Protein AF-A0A7C0VJ65-F1 (afdb_monomer)

Radius of gyration: 31.35 Å; Cα contacts (8 Å, |Δi|>4): 115; chains: 1; bounding box: 65×23×88 Å

Mean predicted aligned error: 8.83 Å

Structure (mmCIF, N/CA/C/O backbone):
data_AF-A0A7C0VJ65-F1
#
_entry.id   AF-A0A7C0VJ65-F1
#
loop_
_atom_site.group_PDB
_atom_site.id
_atom_site.type_symbol
_atom_site.label_atom_id
_atom_site.label_alt_id
_atom_site.label_comp_id
_atom_site.label_asym_id
_atom_site.label_entity_id
_atom_site.label_seq_id
_atom_site.pdbx_PDB_ins_code
_atom_site.Cartn_x
_atom_site.Cartn_y
_atom_site.Cartn_z
_atom_site.occupancy
_atom_site.B_iso_or_equiv
_atom_site.auth_seq_id
_atom_site.auth_comp_id
_atom_site.auth_asym_id
_atom_site.auth_atom_id
_atom_site.pdbx_PDB_model_num
ATOM 1 N N . MET A 1 1 ? 4.789 11.488 11.632 1.00 86.50 1 MET A N 1
ATOM 2 C CA . MET A 1 1 ? 3.819 10.713 10.817 1.00 86.50 1 MET A CA 1
ATOM 3 C C . MET A 1 1 ? 2.994 9.735 11.648 1.00 86.50 1 MET A C 1
ATOM 5 O O . MET A 1 1 ? 1.776 9.792 11.560 1.00 86.50 1 MET A O 1
ATOM 9 N N . LEU A 1 2 ? 3.613 8.910 12.505 1.00 91.69 2 LEU A N 1
ATOM 10 C CA . LEU A 1 2 ? 2.874 8.015 13.413 1.00 91.69 2 LEU A CA 1
ATOM 11 C C . LEU A 1 2 ? 1.850 8.749 14.291 1.00 91.69 2 LEU A C 1
ATOM 13 O O . LEU A 1 2 ? 0.732 8.279 14.434 1.00 91.69 2 LEU A O 1
ATOM 17 N N . ASP A 1 3 ? 2.179 9.922 14.831 1.00 93.00 3 ASP A N 1
ATOM 18 C CA . ASP A 1 3 ? 1.215 10.679 15.644 1.00 93.00 3 ASP A CA 1
ATOM 19 C C . ASP A 1 3 ? 0.005 11.168 14.844 1.00 93.00 3 ASP A C 1
ATOM 21 O O . ASP A 1 3 ? -1.094 11.253 15.383 1.00 93.00 3 ASP A O 1
ATOM 25 N N . THR A 1 4 ? 0.188 11.470 13.557 1.00 93.06 4 THR A N 1
ATOM 26 C CA . THR A 1 4 ? -0.917 11.830 12.661 1.00 93.06 4 THR A CA 1
ATOM 27 C C . THR A 1 4 ? -1.828 10.630 12.442 1.00 93.06 4 THR A C 1
ATOM 29 O O . THR A 1 4 ? -3.031 10.758 12.629 1.00 93.06 4 THR A O 1
ATOM 32 N N . MET A 1 5 ? -1.249 9.458 12.153 1.00 96.12 5 MET A N 1
ATOM 33 C CA . MET A 1 5 ? -1.980 8.193 12.026 1.00 96.12 5 MET A CA 1
ATOM 34 C C . MET A 1 5 ? -2.829 7.908 13.266 1.00 96.12 5 MET A C 1
ATOM 36 O O . MET A 1 5 ? -4.021 7.643 13.161 1.00 96.12 5 MET A O 1
ATOM 40 N N . LYS A 1 6 ? -2.218 8.003 14.456 1.00 97.81 6 LYS A N 1
ATOM 41 C CA . LYS A 1 6 ? -2.910 7.760 15.726 1.00 97.81 6 LYS A CA 1
ATOM 42 C C . LYS A 1 6 ? -4.063 8.741 15.920 1.00 97.81 6 LYS A C 1
ATOM 44 O O . LYS A 1 6 ? -5.156 8.329 16.281 1.00 97.81 6 LYS A O 1
ATOM 49 N N . LYS A 1 7 ? -3.841 10.031 15.644 1.00 97.50 7 LYS A N 1
ATOM 50 C CA . LYS A 1 7 ? -4.889 11.057 15.745 1.00 97.50 7 LYS A CA 1
ATOM 51 C C . LYS A 1 7 ? -6.051 10.800 14.789 1.00 97.50 7 LYS A C 1
ATOM 53 O O . LYS A 1 7 ? -7.186 10.981 15.211 1.00 97.50 7 LYS A O 1
ATOM 58 N N . GLU A 1 8 ? -5.780 10.394 13.549 1.00 96.81 8 GLU A N 1
ATOM 59 C CA . GLU A 1 8 ? -6.821 10.047 12.569 1.00 96.81 8 GLU A CA 1
ATOM 60 C C . GLU A 1 8 ? -7.637 8.841 13.044 1.00 96.81 8 GLU A C 1
ATOM 62 O O . GLU A 1 8 ? -8.847 8.962 13.198 1.00 96.81 8 GLU A O 1
ATOM 67 N N . ILE A 1 9 ? -6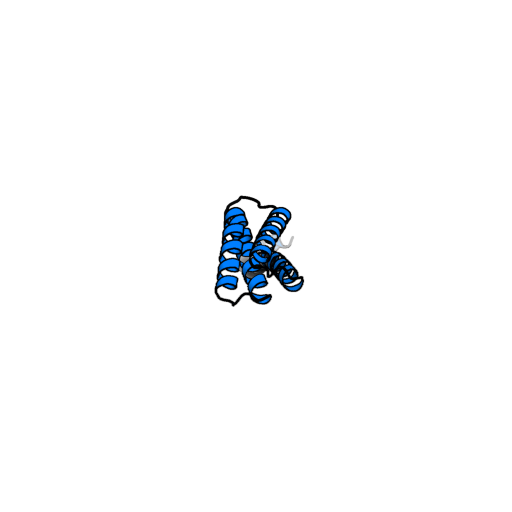.978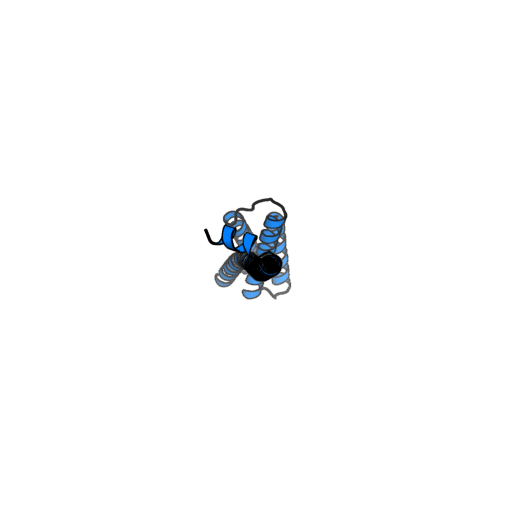 7.736 13.416 1.00 98.00 9 ILE A N 1
ATOM 68 C CA . ILE A 1 9 ? -7.655 6.545 13.960 1.00 98.00 9 ILE A CA 1
ATOM 69 C C . ILE A 1 9 ? -8.517 6.912 15.176 1.00 98.00 9 ILE A C 1
ATOM 71 O O . ILE A 1 9 ? -9.688 6.543 15.241 1.00 98.00 9 ILE A O 1
ATOM 75 N N . SER A 1 10 ? -7.954 7.654 16.134 1.00 97.75 10 SER A N 1
ATOM 76 C CA . SER A 1 10 ? -8.666 8.072 17.343 1.00 97.75 10 SER A CA 1
ATOM 77 C C . SER A 1 10 ? -9.879 8.936 17.054 1.00 97.75 10 SER A C 1
ATOM 79 O O . SER A 1 10 ? -10.930 8.744 17.662 1.00 97.75 10 SER A O 1
ATOM 81 N N . LYS A 1 11 ? -9.729 9.914 16.163 1.00 97.56 11 LYS A N 1
ATOM 82 C CA . LYS A 1 11 ? -10.805 10.829 15.808 1.00 97.56 11 LYS A CA 1
ATOM 83 C C . LYS A 1 11 ? -11.934 10.075 15.108 1.00 97.56 11 LYS A C 1
ATOM 85 O O . LYS A 1 11 ? -13.075 10.161 15.547 1.00 97.56 11 LYS A O 1
ATOM 90 N N . ASP A 1 12 ? -11.606 9.302 14.083 1.00 97.25 12 ASP A N 1
ATOM 91 C CA . ASP A 1 12 ? -12.606 8.698 13.209 1.00 97.25 12 ASP A CA 1
ATOM 92 C C . ASP A 1 12 ? -13.367 7.566 13.923 1.00 97.25 12 ASP A C 1
ATOM 94 O O . ASP A 1 12 ? -14.581 7.441 13.760 1.00 97.25 12 ASP A O 1
ATOM 98 N N . ILE A 1 13 ? -12.706 6.790 14.799 1.00 96.44 13 ILE A N 1
ATOM 99 C CA . ILE A 1 13 ? -13.396 5.800 15.649 1.00 96.44 13 ILE A CA 1
ATOM 100 C C . ILE A 1 13 ? -14.356 6.490 16.626 1.00 96.44 13 ILE A C 1
ATOM 102 O O . ILE A 1 13 ? -15.479 6.013 16.806 1.00 96.44 13 ILE A O 1
ATOM 106 N N . LYS A 1 14 ? -13.954 7.611 17.245 1.00 95.44 14 LYS A N 1
ATOM 107 C CA . LYS A 1 14 ? -14.843 8.375 18.138 1.00 95.44 14 LYS A CA 1
ATOM 108 C C . LYS A 1 14 ? -16.048 8.917 17.392 1.00 95.44 14 LYS A C 1
ATOM 110 O O . LYS A 1 14 ? -17.167 8.703 17.842 1.00 95.44 14 LYS A O 1
ATOM 115 N N . GLU A 1 15 ? -15.838 9.539 16.237 1.00 95.31 15 GLU A N 1
ATOM 116 C CA . GLU A 1 15 ? -16.922 10.080 15.412 1.00 95.31 15 GLU A CA 1
ATOM 117 C C . GLU A 1 15 ? -17.885 8.975 14.940 1.00 95.31 15 GLU A C 1
ATOM 119 O O . GLU A 1 15 ? -19.111 9.138 14.989 1.00 95.31 15 GLU A O 1
ATOM 124 N N . ALA A 1 16 ? -17.364 7.810 14.542 1.00 94.19 16 ALA A N 1
ATOM 125 C CA . ALA A 1 16 ? -18.184 6.654 14.181 1.00 94.19 16 ALA A CA 1
ATOM 126 C C . ALA A 1 16 ? -19.003 6.135 15.375 1.00 94.19 16 ALA A C 1
ATOM 128 O O . ALA A 1 16 ? -20.179 5.796 15.222 1.00 94.19 16 ALA A O 1
ATOM 129 N N . ASN A 1 17 ? -18.410 6.105 16.570 1.00 92.75 17 ASN A N 1
ATOM 130 C CA . ASN A 1 17 ? -19.095 5.687 17.789 1.00 92.75 17 ASN A CA 1
ATOM 131 C C . ASN A 1 17 ? -20.182 6.686 18.216 1.00 92.75 17 ASN A C 1
ATOM 133 O O . ASN A 1 17 ? -21.324 6.295 18.441 1.00 92.75 17 ASN A O 1
ATOM 137 N N . GLU A 1 18 ? -19.855 7.978 18.269 1.00 92.81 18 GLU A N 1
ATOM 138 C CA . GLU A 1 18 ? -20.775 9.059 18.652 1.00 92.81 18 GLU A CA 1
ATOM 139 C C . GLU A 1 18 ? -21.970 9.175 17.698 1.00 92.81 18 GLU A C 1
ATOM 141 O O . GLU A 1 18 ? -23.081 9.497 18.116 1.00 92.81 18 GLU A O 1
ATOM 146 N N . SER A 1 19 ? -21.767 8.866 16.416 1.00 92.00 19 SER A N 1
ATOM 147 C CA . SER A 1 19 ? -22.838 8.841 15.415 1.00 92.00 19 SER A CA 1
ATOM 148 C C . SER A 1 19 ? -23.651 7.540 15.395 1.00 92.00 19 SER A C 1
ATOM 150 O O . SER A 1 19 ? -24.591 7.430 14.603 1.00 92.00 19 SER A O 1
ATOM 152 N N . GLY A 1 20 ? -23.309 6.552 16.232 1.00 88.06 20 GLY A N 1
ATOM 153 C CA . GLY A 1 20 ? -23.950 5.233 16.261 1.00 88.06 20 GLY A CA 1
ATOM 154 C C . GLY A 1 20 ? -23.702 4.394 15.003 1.00 88.06 20 GLY A C 1
ATOM 155 O O . GLY A 1 20 ? -24.419 3.426 14.756 1.00 88.06 20 GLY A O 1
ATOM 156 N N . LYS A 1 21 ? -22.714 4.774 14.185 1.00 87.31 21 LYS A N 1
ATOM 157 C CA . LYS A 1 21 ? -22.359 4.117 12.917 1.00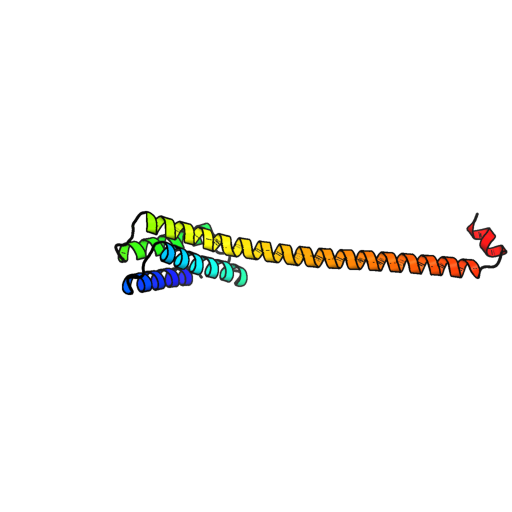 87.31 21 LYS A CA 1
ATOM 158 C C . LYS A 1 21 ? -21.172 3.171 13.046 1.00 87.31 21 LYS A C 1
ATOM 160 O O . LYS A 1 21 ? -20.728 2.617 12.043 1.00 87.31 21 LYS A O 1
ATOM 165 N N . ILE A 1 22 ? -20.642 2.991 14.253 1.00 90.62 22 ILE A N 1
ATOM 166 C CA . ILE A 1 22 ? -19.511 2.100 14.460 1.00 90.62 22 ILE A CA 1
ATOM 167 C C . ILE A 1 22 ? -19.919 0.659 14.132 1.00 90.62 22 ILE A C 1
ATOM 169 O O . ILE A 1 22 ? -20.829 0.082 14.724 1.00 90.62 22 ILE A O 1
ATOM 173 N N . GLY A 1 23 ? -19.254 0.110 13.120 1.00 93.69 23 GLY A N 1
ATOM 174 C CA . GLY A 1 23 ? -19.414 -1.251 12.628 1.00 93.69 23 GLY A CA 1
ATOM 175 C C . GLY A 1 23 ? -18.048 -1.831 12.276 1.00 93.69 23 GLY A C 1
ATOM 176 O O . GLY A 1 23 ? -17.075 -1.095 12.113 1.00 93.69 23 GLY A O 1
ATOM 177 N N . THR A 1 24 ? -17.939 -3.155 12.192 1.00 96.25 24 THR A N 1
ATOM 178 C CA . THR A 1 24 ? -16.648 -3.823 11.948 1.00 96.25 24 THR A CA 1
ATOM 179 C C . THR A 1 24 ? -16.016 -3.368 10.635 1.00 96.25 24 THR A C 1
ATOM 181 O O . THR A 1 24 ? -14.834 -3.053 10.603 1.00 96.25 24 THR A O 1
ATOM 184 N N . GLN A 1 25 ? -16.810 -3.241 9.572 1.00 96.31 25 GLN A N 1
ATOM 185 C CA . GLN A 1 25 ? -16.338 -2.724 8.288 1.00 96.31 25 GLN A CA 1
ATOM 186 C C . GLN A 1 25 ? -15.837 -1.275 8.386 1.00 96.31 25 GLN A C 1
ATOM 188 O O . GLN A 1 25 ? -14.836 -0.937 7.764 1.00 96.31 25 GLN A O 1
ATOM 193 N N . GLU A 1 26 ? -16.493 -0.439 9.191 1.00 97.00 26 GLU A N 1
ATOM 194 C CA . GLU A 1 26 ? -16.088 0.955 9.386 1.00 97.00 26 GLU A CA 1
ATOM 195 C C . GLU A 1 26 ? -14.729 1.035 10.092 1.00 97.00 26 GLU A C 1
ATOM 197 O O . GLU A 1 26 ? -13.828 1.733 9.640 1.00 97.00 26 GLU A O 1
ATOM 202 N N . VAL A 1 27 ? -14.537 0.239 11.148 1.00 97.25 27 VAL A N 1
ATOM 203 C CA . VAL A 1 27 ? -13.251 0.136 11.857 1.00 97.25 27 VAL A CA 1
ATOM 204 C C . VAL A 1 27 ? -12.141 -0.358 10.932 1.00 97.25 27 VAL A C 1
ATOM 206 O O . VAL A 1 27 ? -11.033 0.176 10.966 1.00 97.25 27 VAL A O 1
ATOM 209 N N . GLU A 1 28 ? -12.430 -1.352 10.090 1.00 97.88 28 GLU A N 1
ATOM 210 C CA . GLU A 1 28 ? -11.477 -1.845 9.094 1.00 97.88 28 GLU A CA 1
ATOM 211 C C . GLU A 1 28 ? -11.053 -0.729 8.129 1.00 97.88 28 GLU A C 1
ATOM 213 O O . GLU A 1 28 ? -9.855 -0.524 7.930 1.00 97.88 28 GLU A O 1
ATOM 218 N N . ILE A 1 29 ? -12.013 0.032 7.591 1.00 97.38 29 ILE A N 1
ATOM 219 C CA . ILE A 1 29 ? -11.760 1.131 6.648 1.00 97.38 29 ILE A CA 1
ATOM 220 C C . ILE A 1 29 ? -10.974 2.265 7.308 1.00 97.38 29 ILE A C 1
ATOM 222 O O . ILE A 1 29 ? -9.986 2.720 6.736 1.00 97.38 29 ILE A O 1
ATOM 226 N N . ILE A 1 30 ? -11.368 2.705 8.506 1.00 97.69 30 ILE A N 1
ATOM 227 C CA . ILE A 1 30 ? -10.687 3.782 9.241 1.00 97.69 30 ILE A CA 1
ATOM 228 C C . ILE A 1 30 ? -9.207 3.441 9.434 1.00 97.69 30 ILE A C 1
ATOM 230 O O . ILE A 1 30 ? -8.320 4.235 9.103 1.00 97.69 30 ILE A O 1
ATOM 234 N N . VAL A 1 31 ? -8.930 2.234 9.935 1.00 97.69 31 VAL A N 1
ATOM 235 C CA . VAL A 1 31 ? -7.557 1.801 10.204 1.00 97.69 31 VAL A CA 1
ATOM 236 C C . VAL A 1 31 ? -6.785 1.595 8.899 1.00 97.69 31 VAL A C 1
ATOM 238 O O . VAL A 1 31 ? -5.639 2.038 8.805 1.00 97.69 31 VAL A O 1
ATOM 241 N N . GLU A 1 32 ? -7.398 0.996 7.872 1.00 97.31 32 GLU A N 1
ATOM 242 C CA . GLU A 1 32 ? -6.794 0.857 6.538 1.00 97.31 32 GLU A CA 1
ATOM 243 C C . GLU A 1 32 ? -6.340 2.205 5.983 1.00 97.31 32 GLU A C 1
ATOM 245 O O . GLU A 1 32 ? -5.200 2.342 5.527 1.00 97.31 32 GLU A O 1
ATOM 250 N N . HIS A 1 33 ? -7.217 3.203 6.034 1.00 95.88 33 HIS A N 1
ATOM 251 C CA . HIS A 1 33 ? -6.985 4.484 5.390 1.00 95.88 33 HIS A CA 1
ATOM 252 C C . HIS A 1 33 ? -5.873 5.277 6.084 1.00 95.88 33 HIS A C 1
ATOM 254 O O . HIS A 1 33 ? -4.951 5.756 5.415 1.00 95.88 33 HIS A O 1
ATOM 260 N N . ALA A 1 34 ? -5.902 5.344 7.418 1.00 96.06 34 ALA A N 1
ATOM 261 C CA . ALA A 1 34 ? -4.874 6.022 8.205 1.00 96.06 34 ALA A CA 1
ATOM 262 C C . ALA A 1 34 ? -3.490 5.373 8.021 1.00 96.06 34 ALA A C 1
ATOM 264 O O . ALA A 1 34 ? -2.480 6.069 7.856 1.00 96.06 34 ALA A O 1
ATOM 265 N N . VAL A 1 35 ? -3.431 4.037 8.003 1.00 95.62 35 VAL A N 1
ATOM 266 C CA . VAL A 1 35 ? -2.182 3.286 7.809 1.00 95.62 35 VAL A CA 1
ATOM 267 C C . VAL A 1 35 ? -1.640 3.475 6.390 1.00 95.62 35 VAL A C 1
ATOM 269 O O . VAL A 1 35 ? -0.468 3.824 6.238 1.00 95.62 35 VAL A O 1
ATOM 272 N N . ALA A 1 36 ? -2.476 3.333 5.355 1.00 93.25 36 ALA A N 1
ATOM 273 C CA . ALA A 1 36 ? -2.062 3.520 3.960 1.00 93.25 36 ALA A CA 1
ATOM 274 C C . ALA A 1 36 ? -1.509 4.929 3.708 1.00 93.25 36 ALA A C 1
ATOM 276 O O . ALA A 1 36 ? -0.432 5.090 3.133 1.00 93.25 36 ALA A O 1
ATOM 277 N N . LYS A 1 37 ? -2.210 5.957 4.200 1.00 91.25 37 LYS A N 1
ATOM 278 C CA . LYS A 1 37 ? -1.787 7.357 4.074 1.00 91.25 37 LYS A CA 1
ATOM 279 C C . LYS A 1 37 ? -0.447 7.618 4.762 1.00 91.25 37 LYS A C 1
ATOM 281 O O . LYS A 1 37 ? 0.392 8.361 4.245 1.00 91.25 37 LYS A O 1
ATOM 286 N N . THR A 1 38 ? -0.239 7.008 5.926 1.00 91.75 38 THR A N 1
ATOM 287 C CA . THR A 1 38 ? 0.998 7.145 6.704 1.00 91.75 38 THR A CA 1
ATOM 288 C C . THR A 1 38 ? 2.177 6.493 5.996 1.00 91.75 38 THR A C 1
ATOM 290 O O . THR A 1 38 ? 3.243 7.100 5.905 1.00 91.75 38 THR A O 1
ATOM 293 N N . GLU A 1 39 ? 1.983 5.292 5.456 1.00 88.25 39 GLU A N 1
ATOM 294 C CA . GLU A 1 39 ? 3.005 4.559 4.708 1.00 88.25 39 GLU A CA 1
ATOM 295 C C . GLU A 1 39 ? 3.401 5.319 3.428 1.00 88.25 39 GLU A C 1
ATOM 297 O O . GLU A 1 39 ? 4.588 5.571 3.197 1.00 88.25 39 GLU A O 1
ATOM 302 N N . GLN A 1 40 ? 2.415 5.817 2.674 1.00 85.75 40 GLN A N 1
ATOM 303 C CA . GLN A 1 40 ? 2.650 6.620 1.472 1.00 85.75 40 GLN A CA 1
ATOM 304 C C . GLN A 1 40 ? 3.415 7.917 1.784 1.00 85.75 40 GLN A C 1
ATOM 306 O O . GLN A 1 40 ? 4.364 8.279 1.083 1.00 85.75 40 GLN A O 1
ATOM 311 N N . SER A 1 41 ? 3.045 8.602 2.870 1.00 83.31 41 SER A N 1
ATOM 312 C CA . SER A 1 41 ? 3.732 9.821 3.312 1.00 83.31 41 SER A CA 1
ATOM 313 C C . SER A 1 41 ? 5.172 9.538 3.751 1.00 83.31 41 SER A C 1
ATOM 315 O O . SER A 1 41 ? 6.062 10.343 3.476 1.00 83.31 41 SER A O 1
ATOM 317 N N . ALA A 1 42 ? 5.427 8.386 4.380 1.00 82.69 42 ALA A N 1
ATOM 318 C CA . ALA A 1 42 ? 6.765 7.986 4.812 1.00 82.69 42 ALA A CA 1
ATOM 319 C C . ALA A 1 42 ? 7.705 7.751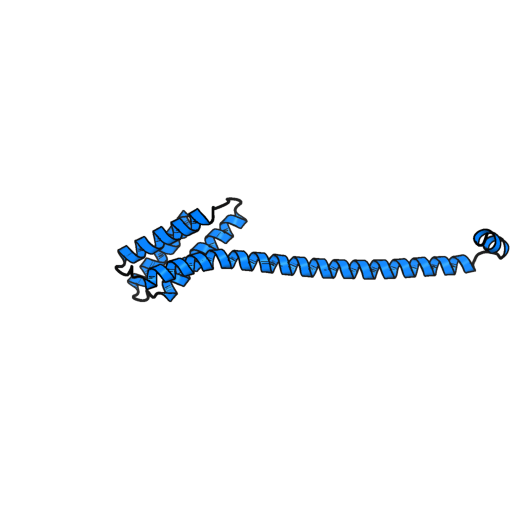 3.627 1.00 82.69 42 ALA A C 1
ATOM 321 O O . ALA A 1 42 ? 8.835 8.249 3.619 1.00 82.69 42 ALA A O 1
ATOM 322 N N . LYS A 1 43 ? 7.207 7.092 2.574 1.00 73.44 43 LYS A N 1
ATOM 323 C CA . LYS A 1 43 ? 7.943 6.921 1.312 1.00 73.44 43 LYS A CA 1
ATOM 324 C C . LYS A 1 43 ? 8.293 8.263 0.662 1.00 73.44 43 LYS A C 1
ATOM 326 O O . LYS A 1 43 ? 9.417 8.434 0.196 1.00 73.44 43 LYS A O 1
ATOM 331 N N . ALA A 1 44 ? 7.369 9.225 0.666 1.00 72.12 44 ALA A N 1
ATOM 332 C CA . ALA A 1 44 ? 7.605 10.556 0.105 1.00 72.12 44 ALA A CA 1
ATOM 333 C C . ALA A 1 44 ? 8.562 11.418 0.958 1.00 72.12 44 ALA A C 1
ATOM 335 O O . ALA A 1 44 ? 9.323 12.221 0.418 1.00 72.12 44 ALA A O 1
ATOM 336 N N . GLY A 1 45 ? 8.536 11.253 2.284 1.00 64.69 45 GLY A N 1
ATOM 337 C CA . GLY A 1 45 ? 9.246 12.100 3.248 1.00 64.69 45 GLY A CA 1
ATOM 338 C C . GLY A 1 45 ? 10.692 11.706 3.581 1.00 64.69 45 GLY A C 1
ATOM 339 O O . GLY A 1 45 ? 11.322 12.409 4.365 1.00 64.69 45 GLY A O 1
ATOM 340 N N . LYS A 1 46 ? 11.234 10.610 3.026 1.00 62.00 46 LYS A N 1
ATOM 341 C CA . LYS A 1 46 ? 12.551 10.007 3.373 1.00 62.00 46 LYS A CA 1
ATOM 342 C C . LYS A 1 46 ? 12.715 9.531 4.829 1.00 62.00 46 LYS A C 1
ATOM 344 O O . LYS A 1 46 ? 13.774 9.010 5.172 1.00 62.00 46 LYS A O 1
ATOM 349 N N . GLU A 1 47 ? 11.700 9.660 5.677 1.00 67.19 47 GLU A N 1
ATOM 350 C CA . GLU A 1 47 ? 11.671 9.040 7.003 1.00 67.19 47 GLU A CA 1
ATOM 351 C C . GLU A 1 47 ? 11.171 7.600 6.872 1.00 67.19 47 GLU A C 1
ATOM 353 O O . GLU A 1 47 ? 9.992 7.354 6.615 1.00 67.19 47 GLU A O 1
ATOM 358 N N . ALA A 1 48 ? 12.070 6.633 7.055 1.00 69.69 48 ALA A N 1
ATOM 359 C CA . ALA A 1 48 ? 11.697 5.228 7.097 1.00 69.69 48 ALA A CA 1
ATOM 360 C C . ALA A 1 48 ? 10.949 4.936 8.405 1.00 69.69 48 ALA A C 1
ATOM 362 O O . ALA A 1 48 ? 11.541 4.925 9.484 1.00 69.69 48 ALA A O 1
ATOM 363 N N . ILE A 1 49 ? 9.643 4.694 8.307 1.00 81.19 49 ILE A N 1
ATOM 364 C CA . ILE A 1 49 ? 8.868 4.136 9.414 1.00 81.19 49 ILE A CA 1
ATOM 365 C C . ILE A 1 49 ? 8.952 2.621 9.306 1.00 81.19 49 ILE A C 1
ATOM 367 O O . ILE A 1 49 ? 8.566 2.036 8.295 1.00 81.19 49 ILE A O 1
ATOM 371 N N . ASP A 1 50 ? 9.435 1.988 10.366 1.00 88.56 50 ASP A N 1
ATOM 372 C CA . ASP A 1 50 ? 9.393 0.541 10.495 1.00 88.56 50 ASP A CA 1
ATOM 373 C C . ASP A 1 50 ? 7.933 0.038 10.479 1.00 88.56 50 ASP A C 1
ATOM 375 O O . ASP A 1 50 ? 7.087 0.499 11.253 1.00 88.56 50 ASP A O 1
ATOM 379 N N . ILE A 1 51 ? 7.636 -0.911 9.585 1.00 89.75 51 ILE A N 1
ATOM 380 C CA . ILE A 1 51 ? 6.281 -1.448 9.372 1.00 89.75 51 ILE A CA 1
ATOM 381 C C . ILE A 1 51 ? 5.751 -2.095 10.654 1.00 89.75 51 ILE A C 1
ATOM 383 O O . ILE A 1 51 ? 4.571 -1.943 10.977 1.00 89.75 51 ILE A O 1
ATOM 387 N N . GLN A 1 52 ? 6.612 -2.782 11.409 1.00 92.62 52 GLN A N 1
ATOM 388 C CA . GLN A 1 52 ? 6.216 -3.410 12.667 1.00 92.62 52 GLN A CA 1
ATOM 389 C C . GLN A 1 52 ? 5.767 -2.352 13.684 1.00 92.62 52 GLN A C 1
ATOM 391 O O . GLN A 1 52 ? 4.733 -2.516 14.335 1.00 92.62 52 GLN A O 1
ATOM 396 N N . THR A 1 53 ? 6.505 -1.250 13.791 1.00 93.94 53 THR A N 1
ATOM 397 C CA . THR A 1 53 ? 6.164 -0.111 14.649 1.00 93.94 53 THR A CA 1
ATOM 398 C C . THR A 1 53 ? 4.858 0.541 14.203 1.00 93.94 53 THR A C 1
ATOM 400 O O . THR A 1 53 ? 3.982 0.775 15.032 1.00 93.94 53 THR A O 1
ATOM 403 N N . MET A 1 54 ? 4.672 0.768 12.902 1.00 93.69 54 MET A N 1
ATOM 404 C CA . MET A 1 54 ? 3.430 1.328 12.361 1.00 93.69 54 MET A CA 1
ATOM 405 C C . MET A 1 54 ? 2.217 0.455 12.689 1.00 93.69 54 MET A C 1
ATOM 407 O O . MET A 1 54 ? 1.235 0.952 13.239 1.00 93.69 54 MET A O 1
ATOM 411 N N . ALA A 1 55 ? 2.306 -0.849 12.417 1.00 96.38 55 ALA A N 1
ATOM 412 C CA . ALA A 1 55 ? 1.235 -1.796 12.703 1.00 96.38 55 ALA A CA 1
ATOM 413 C C . ALA A 1 55 ? 0.911 -1.844 14.200 1.00 96.38 55 ALA A C 1
ATOM 415 O O . ALA A 1 55 ? -0.254 -1.800 14.593 1.00 96.38 55 ALA A O 1
ATOM 416 N N . LYS A 1 56 ? 1.944 -1.888 15.048 1.00 97.25 56 LYS A N 1
ATOM 417 C CA . LYS A 1 56 ? 1.787 -1.893 16.503 1.00 97.25 56 LYS A CA 1
ATOM 418 C C . LYS A 1 56 ? 1.051 -0.647 16.991 1.00 97.25 56 LYS A C 1
ATOM 420 O O . LYS A 1 56 ? 0.096 -0.775 17.751 1.00 97.25 56 LYS A O 1
ATOM 425 N N . GLU A 1 57 ? 1.487 0.538 16.576 1.00 97.44 57 GLU A N 1
ATOM 426 C CA . GLU A 1 57 ? 0.883 1.794 17.025 1.00 97.44 57 GLU A CA 1
ATOM 427 C C . GLU A 1 57 ? -0.557 1.943 16.520 1.00 97.44 57 GLU A C 1
ATOM 429 O O . GLU A 1 57 ? -1.427 2.331 17.296 1.00 97.44 57 GLU A O 1
ATOM 434 N N . ALA A 1 58 ? -0.838 1.563 15.269 1.00 97.44 58 ALA A N 1
ATOM 435 C CA . ALA A 1 58 ? -2.195 1.575 14.721 1.00 97.44 58 ALA A CA 1
ATOM 436 C C . ALA A 1 58 ? -3.141 0.677 15.530 1.00 97.44 58 ALA A C 1
ATOM 438 O O . ALA A 1 58 ? -4.220 1.112 15.935 1.00 97.44 58 ALA A O 1
ATOM 439 N N . LEU A 1 59 ? -2.711 -0.555 15.824 1.00 98.00 59 LEU A N 1
ATOM 440 C CA . LEU A 1 59 ? -3.502 -1.512 16.595 1.00 98.00 59 LEU A CA 1
ATOM 441 C C . LEU A 1 59 ? -3.702 -1.071 18.042 1.00 98.00 59 LEU A C 1
ATOM 443 O O . LEU A 1 59 ? -4.817 -1.169 18.549 1.00 98.00 59 LEU A O 1
ATOM 447 N N . ILE A 1 60 ? -2.655 -0.578 18.709 1.00 98.12 60 ILE A N 1
ATOM 448 C CA . ILE A 1 60 ? -2.770 -0.068 20.081 1.00 98.12 60 ILE A CA 1
ATOM 449 C C . ILE A 1 60 ? -3.800 1.056 20.126 1.00 98.12 60 ILE A C 1
ATOM 451 O O . ILE A 1 60 ? -4.712 0.996 20.950 1.00 98.12 60 ILE A O 1
ATOM 455 N N . THR A 1 61 ? -3.692 2.036 19.229 1.00 98.25 61 THR A N 1
ATOM 456 C CA . THR A 1 61 ? -4.616 3.170 19.195 1.00 98.25 61 THR A CA 1
ATOM 457 C C . THR A 1 61 ? -6.040 2.729 18.871 1.00 98.25 61 THR A C 1
ATOM 459 O O . THR A 1 61 ? -6.950 3.056 19.627 1.00 98.25 61 THR A O 1
ATOM 462 N N . ALA A 1 62 ? -6.247 1.920 17.830 1.00 97.62 62 ALA A N 1
ATOM 463 C CA . ALA A 1 62 ? -7.582 1.441 17.470 1.00 97.62 62 ALA A CA 1
ATOM 464 C C . ALA A 1 62 ? -8.235 0.651 18.615 1.00 97.62 62 ALA A C 1
ATOM 466 O O . ALA A 1 62 ? -9.383 0.898 18.974 1.00 97.62 62 ALA A O 1
ATOM 467 N N . ILE A 1 63 ? -7.495 -0.267 19.244 1.00 97.44 63 ILE A N 1
ATOM 468 C CA . ILE A 1 63 ? -8.010 -1.087 20.347 1.00 97.44 63 ILE A CA 1
ATOM 469 C C . ILE A 1 63 ? -8.288 -0.237 21.592 1.00 97.44 63 ILE A C 1
ATOM 471 O O . ILE A 1 63 ? -9.258 -0.506 22.299 1.00 97.44 63 ILE A O 1
ATOM 475 N N . GLN A 1 64 ? -7.459 0.767 21.890 1.00 97.50 64 GLN A N 1
ATOM 476 C CA . GLN A 1 64 ? -7.710 1.691 23.000 1.00 97.50 64 GLN A CA 1
ATOM 477 C C . GLN A 1 64 ? -9.015 2.458 22.796 1.00 97.50 64 GLN A C 1
ATOM 479 O O . GLN A 1 64 ? -9.825 2.525 23.715 1.00 97.50 64 GLN A O 1
ATOM 484 N N . GLU A 1 65 ? -9.254 2.954 21.590 1.00 96.75 65 GLU A N 1
ATOM 485 C CA . GLU A 1 65 ? -10.445 3.749 21.286 1.00 96.75 65 GLU A CA 1
ATOM 486 C C . GLU A 1 65 ? -11.705 2.887 21.241 1.00 96.75 65 GLU A C 1
ATOM 488 O O . GLU A 1 65 ? -12.735 3.261 21.796 1.00 96.75 65 GLU A O 1
ATOM 493 N N . LEU A 1 66 ? -11.603 1.663 20.720 1.00 95.25 66 LEU A N 1
ATOM 494 C CA . LEU A 1 66 ? -12.677 0.673 20.812 1.00 95.25 66 LEU A CA 1
ATOM 495 C C . LEU A 1 66 ? -13.003 0.295 22.260 1.00 95.25 66 LEU A C 1
ATOM 497 O O . LEU A 1 66 ? -14.166 0.063 22.580 1.00 95.25 66 LEU A O 1
ATOM 501 N N . LYS A 1 67 ? -12.001 0.228 23.147 1.00 94.81 67 LYS A N 1
ATOM 502 C CA . LYS A 1 67 ? -12.228 -0.001 24.583 1.00 94.81 67 LYS A CA 1
ATOM 503 C C . LYS A 1 67 ? -12.926 1.190 25.229 1.00 94.81 67 LYS A C 1
ATOM 505 O O . LYS A 1 67 ? -13.862 0.980 25.991 1.00 94.81 67 LYS A O 1
ATOM 510 N N . SER A 1 68 ? -12.498 2.411 24.914 1.00 93.62 68 SER A N 1
ATOM 511 C CA . SER A 1 68 ? -13.142 3.641 25.389 1.00 93.62 68 SER A CA 1
ATOM 512 C C . SER A 1 68 ? -14.579 3.790 24.885 1.00 93.62 68 SER A C 1
ATOM 514 O O . SER A 1 68 ? -15.406 4.361 25.585 1.00 93.62 68 SER A O 1
ATOM 516 N N . ALA A 1 69 ? -14.883 3.235 23.712 1.00 90.75 69 ALA A N 1
ATOM 517 C CA . ALA A 1 69 ? -16.219 3.154 23.129 1.00 90.75 69 ALA A CA 1
ATOM 518 C C . ALA A 1 69 ? -17.043 1.936 23.602 1.00 90.75 69 ALA A C 1
ATOM 520 O O . ALA A 1 69 ? -18.083 1.647 23.015 1.00 90.75 69 ALA A O 1
ATOM 521 N N . GLU A 1 70 ? -16.556 1.161 24.582 1.00 90.12 70 GLU A N 1
ATOM 522 C CA . GLU A 1 70 ? -17.176 -0.093 25.059 1.00 90.12 70 GLU A CA 1
ATOM 523 C C . GLU A 1 70 ? -17.487 -1.114 23.939 1.00 90.12 70 GLU A C 1
ATOM 525 O O . GLU A 1 70 ? -18.289 -2.033 24.093 1.00 90.12 70 GLU A O 1
ATOM 530 N N . SER A 1 71 ? -16.793 -0.992 22.807 1.00 88.19 71 SER A N 1
ATOM 531 C CA . SER A 1 71 ? -17.024 -1.734 21.563 1.00 88.19 71 SER A CA 1
ATOM 532 C C . SER A 1 71 ? -15.877 -2.699 21.238 1.00 88.19 71 SER A C 1
ATOM 534 O O . SER A 1 71 ? -15.778 -3.218 20.130 1.00 88.19 71 SER A O 1
ATOM 536 N N . ALA A 1 72 ? -14.987 -2.980 22.194 1.00 89.75 72 ALA A N 1
ATOM 537 C CA . ALA A 1 72 ? -13.826 -3.855 22.012 1.00 89.75 72 ALA A CA 1
ATOM 538 C C . ALA A 1 72 ? -14.188 -5.355 21.995 1.00 89.75 72 ALA A C 1
ATOM 540 O O . ALA A 1 72 ? -13.744 -6.132 22.842 1.00 89.75 72 ALA A O 1
ATOM 541 N N . THR A 1 73 ? -14.989 -5.779 21.017 1.00 95.19 73 THR A N 1
ATOM 542 C CA . THR A 1 73 ? -15.278 -7.199 20.769 1.00 95.19 73 THR A CA 1
ATOM 543 C C . THR A 1 73 ? -14.221 -7.827 19.858 1.00 95.19 73 THR A C 1
ATOM 545 O O . THR A 1 73 ? -13.485 -7.135 19.152 1.00 95.19 73 THR A O 1
ATOM 548 N N . LYS A 1 74 ? -14.169 -9.166 19.822 1.00 96.25 74 LYS A N 1
ATOM 549 C CA . LYS A 1 74 ? -13.274 -9.915 18.924 1.00 96.25 74 LYS A CA 1
ATOM 550 C C . LYS A 1 74 ? -13.408 -9.471 17.460 1.00 96.25 74 LYS A C 1
ATOM 552 O O . LYS A 1 74 ? 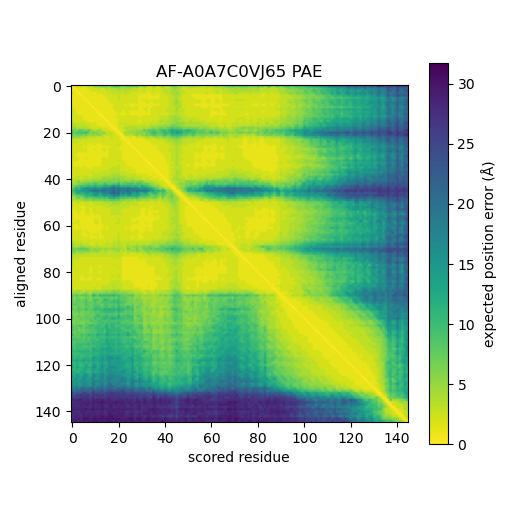-12.395 -9.280 16.801 1.00 96.25 74 LYS A O 1
ATOM 557 N N . ALA A 1 75 ? -14.634 -9.255 16.983 1.00 96.81 75 ALA A N 1
ATOM 558 C CA . ALA A 1 75 ? -14.889 -8.881 15.594 1.00 96.81 75 ALA A CA 1
ATOM 559 C C . ALA A 1 75 ? -14.331 -7.488 15.247 1.00 96.81 75 ALA A C 1
ATOM 561 O O . ALA A 1 75 ? -13.799 -7.285 14.160 1.00 96.81 75 ALA A O 1
ATOM 562 N N . TYR A 1 76 ? -14.396 -6.536 16.182 1.00 96.81 76 TYR A N 1
ATOM 563 C CA . TYR A 1 76 ? -13.808 -5.208 15.995 1.00 96.81 76 TYR A CA 1
ATOM 564 C C . TYR A 1 76 ? -12.279 -5.223 16.051 1.00 96.81 76 TYR A C 1
ATOM 566 O O . TYR A 1 76 ? -11.623 -4.490 15.314 1.00 96.81 76 TYR A O 1
ATOM 574 N N . ILE A 1 77 ? -11.697 -6.085 16.886 1.00 97.06 77 ILE A N 1
ATOM 575 C CA . ILE A 1 77 ? -10.243 -6.283 16.917 1.00 97.06 77 ILE A CA 1
ATOM 576 C C . ILE A 1 77 ? -9.768 -6.911 15.600 1.00 97.06 77 ILE A C 1
ATOM 578 O O . ILE A 1 77 ? -8.791 -6.441 15.022 1.00 97.06 77 ILE A O 1
ATOM 582 N N . GLU A 1 78 ? -10.466 -7.930 15.094 1.00 97.94 78 GLU A N 1
ATOM 583 C CA . GLU A 1 78 ? -10.174 -8.537 13.788 1.00 97.94 78 GLU A CA 1
ATOM 584 C C . GLU A 1 78 ? -10.289 -7.514 12.653 1.00 97.94 78 GLU A C 1
ATOM 586 O O . GLU A 1 78 ? -9.409 -7.460 11.797 1.00 97.94 78 GLU A O 1
ATOM 591 N N . ALA A 1 79 ? -11.303 -6.647 12.685 1.00 97.88 79 ALA A N 1
ATOM 592 C CA . ALA A 1 79 ? -11.432 -5.541 11.742 1.00 97.88 79 ALA A CA 1
ATOM 593 C C . ALA A 1 79 ? -10.236 -4.577 11.791 1.00 97.88 79 ALA A C 1
ATOM 595 O O . ALA A 1 79 ? -9.681 -4.238 10.749 1.00 97.88 79 ALA A O 1
ATOM 596 N N . ALA A 1 80 ? -9.779 -4.178 12.982 1.00 97.88 80 ALA A N 1
ATOM 597 C CA . ALA A 1 80 ? -8.599 -3.321 13.120 1.00 97.88 80 ALA A CA 1
ATOM 598 C C . ALA A 1 80 ? -7.318 -4.001 12.592 1.00 97.88 80 ALA A C 1
ATOM 600 O O . ALA A 1 80 ? -6.481 -3.358 11.950 1.00 97.88 80 ALA A O 1
ATOM 601 N N . VAL A 1 81 ? -7.172 -5.313 12.815 1.00 98.12 81 VAL A N 1
ATOM 602 C CA . VAL A 1 81 ? -6.073 -6.123 12.257 1.00 98.12 81 VAL A CA 1
ATOM 603 C C . VAL A 1 81 ? -6.138 -6.165 10.735 1.00 98.12 81 VAL A C 1
ATOM 605 O O . VAL A 1 81 ? -5.140 -5.858 10.078 1.00 98.12 81 VAL A O 1
ATOM 608 N N . ASN A 1 82 ? -7.302 -6.476 10.169 1.00 97.88 82 ASN A N 1
ATOM 609 C CA . ASN A 1 82 ? -7.505 -6.503 8.724 1.00 97.88 82 ASN A CA 1
ATOM 610 C C . ASN A 1 82 ? -7.225 -5.138 8.097 1.00 97.88 82 ASN A C 1
ATOM 612 O O . ASN A 1 82 ? -6.505 -5.072 7.101 1.00 97.88 82 ASN A O 1
ATOM 616 N N . GLY A 1 83 ? -7.721 -4.061 8.709 1.00 97.62 83 GLY A N 1
ATOM 617 C CA . GLY A 1 83 ? -7.497 -2.695 8.251 1.00 97.62 83 GLY A CA 1
ATOM 618 C C . GLY A 1 83 ? -6.011 -2.364 8.222 1.00 97.62 83 GLY A C 1
ATOM 619 O O . GLY A 1 83 ? -5.485 -1.943 7.197 1.00 97.62 83 GLY A O 1
ATOM 620 N N . THR A 1 84 ? -5.284 -2.683 9.295 1.00 97.25 84 THR A N 1
ATOM 621 C CA . THR A 1 84 ? -3.828 -2.474 9.367 1.00 97.25 84 THR A CA 1
ATOM 622 C C . THR A 1 84 ? -3.089 -3.214 8.247 1.00 97.25 84 THR A C 1
ATOM 624 O O . THR A 1 84 ? -2.281 -2.622 7.527 1.00 97.25 84 THR A O 1
ATOM 627 N N . VAL A 1 85 ? -3.381 -4.506 8.060 1.00 96.00 85 VAL A N 1
ATOM 628 C CA . VAL A 1 85 ? -2.740 -5.336 7.025 1.00 96.00 85 VAL A CA 1
ATOM 629 C C . VAL A 1 85 ? -3.065 -4.819 5.625 1.00 96.00 85 VAL A C 1
ATOM 631 O O . VAL A 1 85 ? -2.173 -4.744 4.773 1.00 96.00 85 VAL A O 1
ATOM 634 N N . ARG A 1 86 ? -4.321 -4.441 5.372 1.00 95.56 86 ARG A N 1
ATOM 635 C CA . ARG A 1 86 ? -4.746 -3.878 4.087 1.00 95.56 86 ARG A CA 1
ATOM 636 C C . ARG A 1 86 ? -4.091 -2.537 3.814 1.00 95.56 86 ARG A C 1
ATOM 638 O O . ARG A 1 86 ? -3.610 -2.352 2.700 1.00 95.56 86 ARG A O 1
ATOM 645 N N . GLY A 1 87 ? -3.984 -1.665 4.814 1.00 94.31 87 GLY A N 1
ATOM 646 C CA . GLY A 1 87 ? -3.349 -0.356 4.677 1.00 94.31 87 GLY A CA 1
ATOM 647 C C . GLY A 1 87 ? -1.889 -0.473 4.239 1.00 94.31 87 GLY A C 1
ATOM 648 O O . GLY A 1 87 ? -1.480 0.154 3.263 1.00 94.31 87 GLY A O 1
ATOM 649 N N . ILE A 1 88 ? -1.128 -1.367 4.882 1.00 91.88 88 ILE A N 1
ATOM 650 C CA . ILE A 1 88 ? 0.262 -1.684 4.502 1.00 91.88 88 ILE A CA 1
ATOM 651 C C . ILE A 1 88 ? 0.322 -2.304 3.096 1.00 91.88 88 ILE A C 1
ATOM 653 O O . ILE A 1 88 ? 1.161 -1.948 2.263 1.00 91.88 88 ILE A O 1
ATOM 657 N N . SER A 1 89 ? -0.580 -3.245 2.811 1.00 90.31 89 SER A N 1
ATOM 658 C CA . SER A 1 89 ? -0.584 -3.981 1.543 1.00 90.31 89 SER A CA 1
ATOM 659 C C . SER A 1 89 ? -0.962 -3.102 0.353 1.00 90.31 89 SER A C 1
ATOM 661 O O . SER A 1 89 ? -0.457 -3.321 -0.746 1.00 90.31 89 SER A O 1
ATOM 663 N N . LYS A 1 90 ? -1.853 -2.125 0.548 1.00 88.56 90 LYS A N 1
ATOM 664 C CA . LYS A 1 90 ? -2.358 -1.237 -0.502 1.00 88.56 90 LYS A CA 1
ATOM 665 C C . LYS A 1 90 ? -1.223 -0.466 -1.163 1.00 88.56 90 LYS A C 1
ATOM 667 O O . LYS A 1 90 ? -1.040 -0.575 -2.370 1.00 88.56 90 LYS A O 1
ATOM 672 N N . SER A 1 91 ? -0.395 0.194 -0.361 1.00 77.12 91 SER A N 1
ATOM 673 C CA . SER A 1 91 ? 0.745 0.945 -0.885 1.00 77.12 91 SER A CA 1
ATOM 674 C C . SER A 1 91 ? 1.803 0.049 -1.535 1.00 77.12 91 SER A C 1
ATOM 676 O O . SER A 1 91 ? 2.435 0.421 -2.523 1.00 77.12 91 SER A O 1
ATOM 678 N N . SER A 1 92 ? 1.987 -1.174 -1.026 1.00 80.44 92 SER A N 1
ATOM 679 C CA . SER A 1 92 ? 2.880 -2.146 -1.668 1.00 80.44 92 SER A CA 1
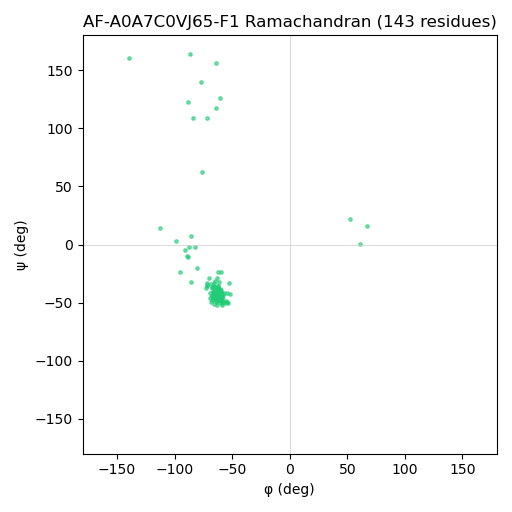ATOM 680 C C . SER A 1 92 ? 2.366 -2.569 -3.050 1.00 80.44 92 SER A C 1
ATOM 682 O O . SER A 1 92 ? 3.146 -2.646 -3.995 1.00 80.44 92 SER A O 1
ATOM 684 N N . LYS A 1 93 ? 1.055 -2.802 -3.192 1.00 86.31 93 LYS A N 1
ATOM 685 C CA . LYS A 1 93 ? 0.424 -3.138 -4.478 1.00 86.31 93 LYS A CA 1
ATOM 686 C C . LYS A 1 93 ? 0.490 -1.983 -5.474 1.00 86.31 93 LYS A C 1
ATOM 688 O O . LYS A 1 93 ? 0.776 -2.226 -6.641 1.00 86.31 93 LYS A O 1
ATOM 693 N N . GLU A 1 94 ? 0.249 -0.756 -5.019 1.00 85.19 94 GLU A N 1
ATOM 694 C CA . GLU A 1 94 ? 0.368 0.451 -5.848 1.00 85.19 94 GLU A CA 1
ATOM 695 C C . GLU A 1 94 ? 1.802 0.610 -6.374 1.00 85.19 94 GLU A C 1
ATOM 697 O O . GLU A 1 94 ? 2.000 0.723 -7.581 1.00 85.19 94 GLU A O 1
ATOM 702 N N . ALA A 1 95 ? 2.810 0.474 -5.504 1.00 81.56 95 ALA A N 1
ATOM 703 C CA . ALA A 1 95 ? 4.215 0.545 -5.908 1.00 81.56 95 ALA A CA 1
ATOM 704 C C . ALA A 1 95 ? 4.610 -0.547 -6.921 1.00 81.56 95 ALA A C 1
ATOM 706 O O . ALA A 1 95 ? 5.359 -0.276 -7.858 1.00 81.56 95 ALA A O 1
ATOM 707 N N . ILE A 1 96 ? 4.109 -1.776 -6.754 1.00 86.19 96 ILE A N 1
ATOM 708 C CA . ILE A 1 96 ? 4.325 -2.857 -7.730 1.00 86.19 96 ILE A CA 1
ATOM 709 C C . ILE A 1 96 ? 3.685 -2.498 -9.078 1.00 86.19 96 ILE A C 1
ATOM 711 O O . ILE A 1 96 ? 4.333 -2.642 -10.112 1.00 86.19 96 ILE A O 1
ATOM 715 N N . GLY A 1 97 ? 2.454 -1.980 -9.071 1.00 91.56 97 GLY A N 1
ATOM 716 C CA . GLY A 1 97 ? 1.760 -1.559 -10.290 1.00 91.56 97 GLY A CA 1
ATOM 717 C C . GLY A 1 97 ? 2.496 -0.451 -11.051 1.00 91.56 97 GLY A C 1
ATOM 718 O O . GLY A 1 97 ? 2.605 -0.513 -12.277 1.00 91.56 97 GLY A O 1
ATOM 719 N N . ASP A 1 98 ? 3.060 0.525 -10.338 1.00 88.38 98 ASP A N 1
ATOM 720 C CA . ASP A 1 98 ? 3.872 1.587 -10.940 1.00 88.38 98 ASP A CA 1
ATOM 721 C C . ASP A 1 98 ? 5.148 1.031 -11.590 1.00 88.38 98 ASP A C 1
ATOM 723 O O . ASP A 1 98 ? 5.491 1.401 -12.718 1.00 88.38 98 ASP A O 1
ATOM 727 N N . ILE A 1 99 ? 5.824 0.092 -10.919 1.00 91.12 99 ILE A N 1
ATOM 728 C CA . ILE A 1 99 ? 7.005 -0.594 -11.462 1.00 91.12 99 ILE A CA 1
ATOM 729 C C . ILE A 1 99 ? 6.642 -1.384 -12.725 1.00 91.12 99 ILE A C 1
ATOM 731 O O . ILE A 1 99 ? 7.373 -1.312 -13.715 1.00 91.12 99 ILE A O 1
ATOM 735 N N . ASP A 1 100 ? 5.517 -2.099 -12.726 1.00 93.38 100 ASP A N 1
ATOM 736 C CA . ASP A 1 100 ? 5.055 -2.862 -13.889 1.00 93.38 100 ASP A CA 1
ATOM 737 C C . 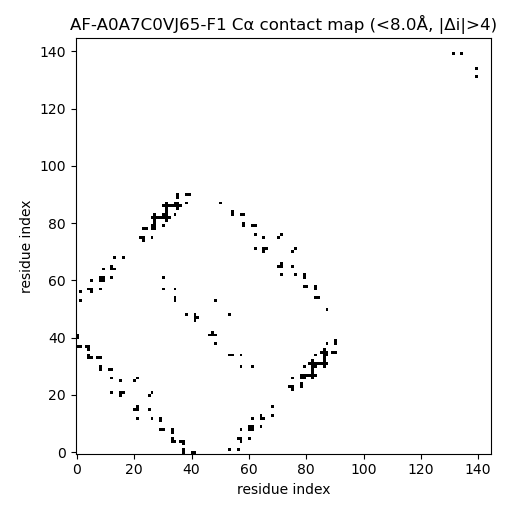ASP A 1 100 ? 4.778 -1.951 -15.095 1.00 93.38 100 ASP A C 1
ATOM 739 O O . ASP A 1 100 ? 5.156 -2.277 -16.228 1.00 93.38 100 ASP A O 1
ATOM 743 N N . MET A 1 101 ? 4.182 -0.775 -14.869 1.00 95.50 101 MET A N 1
ATOM 744 C CA . MET A 1 101 ? 3.965 0.220 -15.923 1.00 95.50 101 MET A CA 1
ATOM 745 C C . MET A 1 101 ? 5.278 0.781 -16.476 1.00 95.50 101 MET A C 1
ATOM 747 O O . MET A 1 101 ? 5.439 0.880 -17.696 1.00 95.50 101 MET A O 1
ATOM 751 N N . GLU A 1 102 ? 6.229 1.141 -15.615 1.00 95.38 102 GLU A N 1
ATOM 752 C CA . GLU A 1 102 ? 7.540 1.643 -16.047 1.00 95.38 102 GLU A CA 1
ATOM 753 C C . GLU A 1 102 ? 8.351 0.568 -16.787 1.00 95.38 102 GLU A C 1
ATOM 755 O O . GLU A 1 102 ? 8.991 0.849 -17.810 1.00 95.38 102 GLU A O 1
ATOM 760 N N . LEU A 1 103 ? 8.259 -0.690 -16.348 1.00 96.19 103 LEU A N 1
ATOM 761 C CA . LEU A 1 103 ? 8.847 -1.828 -17.048 1.00 96.19 103 LEU A CA 1
ATOM 762 C C . LEU A 1 103 ? 8.237 -1.991 -18.444 1.00 96.19 103 LEU A C 1
ATOM 764 O O . LEU A 1 103 ? 8.968 -2.202 -19.416 1.00 96.19 103 LEU A O 1
ATOM 768 N N . LEU A 1 104 ? 6.915 -1.866 -18.569 1.00 97.25 104 LEU A N 1
ATOM 769 C CA . LEU A 1 104 ? 6.224 -1.957 -19.853 1.00 97.25 104 LEU A CA 1
ATOM 770 C C . LEU A 1 104 ? 6.641 -0.826 -20.806 1.00 97.25 104 LEU A C 1
ATOM 772 O O . LEU A 1 104 ? 6.978 -1.096 -21.960 1.00 97.25 104 LEU A O 1
ATOM 776 N N . LYS A 1 105 ? 6.702 0.424 -20.327 1.00 97.12 105 LYS A N 1
ATOM 777 C CA . LYS A 1 105 ? 7.206 1.567 -21.115 1.00 97.12 105 LYS A CA 1
ATOM 778 C C . LYS A 1 105 ? 8.640 1.338 -21.587 1.00 97.12 105 LYS A C 1
ATOM 780 O O . LYS A 1 105 ? 8.965 1.604 -22.744 1.00 97.12 105 LYS A O 1
ATOM 785 N N . THR A 1 106 ? 9.493 0.823 -20.706 1.00 97.69 106 THR A N 1
ATOM 786 C CA . THR A 1 106 ? 10.894 0.524 -21.026 1.00 97.69 106 THR A CA 1
ATOM 787 C C . THR A 1 106 ? 11.000 -0.555 -22.102 1.00 97.69 106 THR A C 1
ATOM 789 O O . THR A 1 106 ? 11.773 -0.395 -23.047 1.00 97.69 106 THR A O 1
ATOM 792 N N . LYS A 1 107 ? 10.185 -1.615 -22.018 1.00 96.06 107 LYS A N 1
ATOM 793 C CA . LYS A 1 107 ? 10.118 -2.663 -23.048 1.00 96.06 107 LYS A CA 1
ATOM 794 C C . LYS A 1 107 ? 9.732 -2.095 -24.414 1.00 96.06 107 LYS A C 1
ATOM 796 O O . LYS A 1 107 ? 10.416 -2.387 -25.387 1.00 96.06 107 LYS A O 1
ATOM 801 N N . 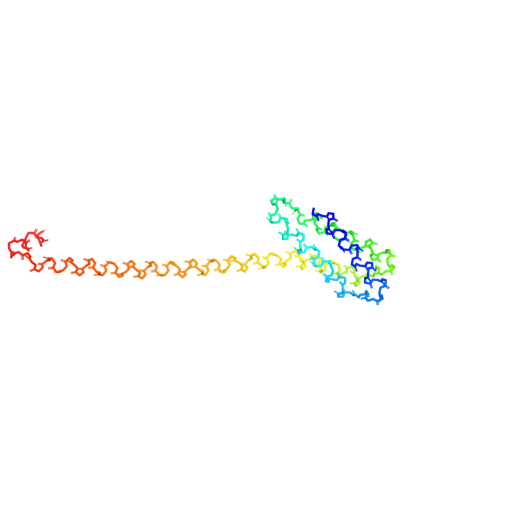TYR A 1 108 ? 8.709 -1.242 -24.485 1.00 97.94 108 TYR A N 1
ATOM 802 C CA . TYR A 1 108 ? 8.315 -0.612 -25.751 1.00 97.94 108 TYR A CA 1
ATOM 803 C C . TYR A 1 108 ? 9.425 0.255 -26.353 1.00 97.94 108 TYR A C 1
ATOM 805 O O . TYR A 1 108 ? 9.714 0.137 -27.541 1.00 97.94 108 TYR A O 1
ATOM 813 N N . ARG A 1 109 ? 10.100 1.074 -25.536 1.00 97.31 109 ARG A N 1
ATOM 814 C CA . ARG A 1 109 ? 11.235 1.896 -25.996 1.00 97.31 109 ARG A CA 1
ATOM 815 C C . ARG A 1 109 ? 12.401 1.050 -26.506 1.00 97.31 109 ARG A C 1
ATOM 817 O O . ARG A 1 109 ? 13.090 1.459 -27.435 1.00 97.31 109 ARG A O 1
ATOM 824 N N . LEU A 1 110 ? 12.642 -0.110 -25.894 1.00 97.19 110 LEU A N 1
ATOM 825 C CA . LEU A 1 110 ? 13.680 -1.033 -26.343 1.00 97.19 110 LEU A CA 1
ATOM 826 C C . LEU A 1 110 ? 13.342 -1.633 -27.713 1.00 97.19 110 LEU A C 1
ATOM 828 O O . LEU A 1 110 ? 14.217 -1.685 -28.574 1.00 97.19 110 LEU A O 1
ATOM 832 N N . GLU A 1 111 ? 12.099 -2.066 -27.924 1.00 97.81 111 GLU A N 1
ATOM 833 C CA . GLU A 1 111 ? 11.662 -2.586 -29.227 1.00 97.81 111 GLU A CA 1
ATOM 834 C C . GLU A 1 111 ? 11.749 -1.509 -30.320 1.00 97.81 111 GLU A C 1
ATOM 836 O O . GLU A 1 111 ? 12.341 -1.753 -31.368 1.00 97.81 111 GLU A O 1
ATOM 841 N N . GLU A 1 112 ? 11.322 -0.276 -30.036 1.00 97.69 112 GLU A N 1
ATOM 842 C CA . GLU A 1 112 ? 11.477 0.853 -30.966 1.00 97.69 112 GLU A CA 1
ATOM 843 C C . GLU A 1 112 ? 12.951 1.091 -31.357 1.00 97.69 112 GLU A C 1
ATOM 845 O O . GLU A 1 112 ? 13.274 1.327 -32.525 1.00 97.69 112 GLU A O 1
ATOM 850 N N . GLN A 1 113 ? 13.878 0.998 -30.398 1.00 97.31 113 GLN A N 1
ATOM 851 C CA . GLN A 1 113 ? 15.308 1.132 -30.687 1.00 97.31 113 GLN A CA 1
ATOM 852 C C . GLN A 1 113 ? 15.858 -0.020 -31.533 1.00 97.31 113 GLN A C 1
ATOM 854 O O . GLN A 1 113 ? 16.707 0.224 -32.394 1.00 97.31 113 GLN A O 1
ATOM 859 N N . LYS A 1 114 ? 15.386 -1.255 -31.325 1.00 96.56 114 LYS A N 1
ATOM 860 C CA . LYS A 1 114 ? 15.776 -2.409 -32.151 1.00 96.56 114 LYS A CA 1
ATOM 861 C C . LYS A 1 114 ? 15.291 -2.262 -33.590 1.00 96.56 114 LYS A C 1
ATOM 863 O O . LYS A 1 114 ? 16.064 -2.528 -34.514 1.00 96.56 114 LYS A O 1
ATOM 868 N N . ASP A 1 115 ? 14.060 -1.802 -33.783 1.00 97.69 115 ASP A N 1
ATOM 869 C CA . ASP A 1 115 ? 13.497 -1.555 -35.112 1.00 97.69 115 ASP A CA 1
ATOM 870 C C . ASP A 1 115 ? 14.275 -0.456 -35.836 1.00 97.69 115 ASP A C 1
ATOM 872 O O . ASP A 1 115 ? 14.690 -0.621 -36.989 1.00 97.69 115 ASP A O 1
ATOM 876 N N . ARG A 1 116 ? 14.573 0.640 -35.127 1.00 97.62 116 ARG A N 1
ATOM 877 C CA . ARG A 1 116 ? 15.390 1.732 -35.659 1.00 97.62 116 ARG A CA 1
ATOM 878 C C . ARG A 1 116 ? 16.788 1.258 -36.052 1.00 97.62 116 ARG A C 1
ATOM 880 O O . ARG A 1 116 ? 17.237 1.574 -37.152 1.00 97.62 116 ARG A O 1
ATOM 887 N N . LEU A 1 117 ? 17.458 0.487 -35.194 1.00 97.25 117 LEU A N 1
ATOM 888 C CA . LEU A 1 117 ? 18.778 -0.072 -35.491 1.00 97.25 117 LEU A CA 1
ATOM 889 C C . LEU A 1 117 ? 18.732 -0.994 -36.716 1.00 97.25 117 LEU A C 1
ATOM 891 O O . LEU A 1 117 ? 19.596 -0.908 -37.585 1.00 97.25 117 LEU A O 1
ATOM 895 N N . SER A 1 118 ? 17.707 -1.840 -36.814 1.00 97.06 118 SER A N 1
ATOM 896 C CA . SER A 1 118 ? 17.524 -2.747 -37.952 1.00 97.06 118 SER A CA 1
ATOM 897 C C . SER A 1 118 ? 17.339 -1.980 -39.263 1.00 97.06 118 SER A C 1
ATOM 899 O O . SER A 1 118 ? 17.956 -2.332 -40.270 1.00 97.06 118 SER A O 1
ATOM 901 N N . SER A 1 119 ? 16.555 -0.896 -39.251 1.00 97.25 119 SER A N 1
ATOM 902 C CA . SER A 1 119 ? 16.415 -0.005 -40.410 1.00 97.25 119 SER A CA 1
ATOM 903 C C . SER A 1 119 ? 17.746 0.645 -40.780 1.00 97.25 119 SER A C 1
ATOM 905 O O . SER A 1 119 ? 18.157 0.578 -41.934 1.00 97.25 119 SER A O 1
ATOM 907 N N . GLN A 1 120 ? 18.465 1.201 -39.800 1.00 96.88 120 GLN A N 1
ATOM 908 C CA . GLN A 1 120 ? 19.760 1.850 -40.029 1.00 96.88 120 GLN A CA 1
ATOM 909 C C . GLN A 1 120 ? 20.802 0.886 -40.612 1.00 96.88 120 GLN A C 1
ATOM 911 O O . GLN A 1 120 ? 21.545 1.261 -41.517 1.00 96.88 120 GLN A O 1
ATOM 916 N N . LEU A 1 121 ? 20.845 -0.362 -40.135 1.00 96.19 121 LEU A N 1
ATOM 917 C CA . LEU A 1 121 ? 21.722 -1.399 -40.686 1.00 96.19 121 LEU A CA 1
ATOM 918 C C . LEU A 1 121 ? 21.353 -1.748 -42.130 1.00 96.19 121 LEU A C 1
ATOM 920 O O . LEU A 1 121 ? 22.240 -1.922 -42.966 1.00 96.19 121 LEU A O 1
ATOM 924 N N . LYS A 1 122 ? 20.055 -1.829 -42.440 1.00 96.00 122 LYS A N 1
ATOM 925 C CA . LYS A 1 122 ? 19.575 -2.081 -43.803 1.00 96.00 122 LYS A CA 1
ATOM 926 C C . LYS A 1 122 ? 19.953 -0.940 -44.748 1.00 96.00 122 LYS A C 1
ATOM 928 O O . LYS A 1 122 ? 20.434 -1.208 -45.847 1.00 96.00 122 LYS A O 1
ATOM 933 N N . ASP A 1 123 ? 19.791 0.303 -44.309 1.00 96.00 123 ASP A N 1
ATOM 934 C CA . ASP A 1 123 ? 20.152 1.492 -45.086 1.00 96.00 123 ASP A CA 1
ATOM 935 C C . ASP A 1 123 ? 21.665 1.561 -45.324 1.00 96.00 123 ASP A C 1
ATOM 937 O O . ASP A 1 123 ? 22.103 1.765 -46.457 1.00 96.00 123 ASP A O 1
ATOM 941 N N . ALA A 1 124 ? 22.475 1.292 -44.295 1.00 94.50 124 ALA A N 1
ATOM 942 C CA . ALA A 1 124 ? 23.930 1.218 -44.423 1.00 94.50 124 ALA A CA 1
ATOM 943 C C . ALA A 1 124 ? 24.370 0.124 -45.412 1.00 94.50 124 ALA A C 1
ATOM 945 O O . ALA A 1 124 ? 25.241 0.360 -46.253 1.00 94.50 124 ALA A O 1
ATOM 946 N N . LEU A 1 125 ? 23.744 -1.058 -45.360 1.00 91.31 125 LEU A N 1
ATOM 947 C CA . LEU A 1 125 ? 24.024 -2.146 -46.298 1.00 91.31 125 LEU A CA 1
ATOM 948 C C . LEU A 1 125 ? 23.629 -1.782 -47.737 1.00 91.31 125 LEU A C 1
ATOM 950 O O . LEU A 1 125 ? 24.355 -2.116 -48.673 1.00 91.31 125 LEU A O 1
ATOM 954 N N . ASN A 1 126 ? 22.494 -1.108 -47.927 1.00 91.31 126 ASN A N 1
ATOM 955 C CA . ASN A 1 126 ? 22.072 -0.636 -49.245 1.00 91.31 126 ASN A CA 1
ATOM 956 C C . ASN A 1 126 ? 23.056 0.402 -49.800 1.00 91.31 126 ASN A C 1
ATOM 958 O O . ASN A 1 126 ? 23.518 0.239 -50.927 1.00 91.31 126 ASN A O 1
ATOM 962 N N . GLY A 1 127 ? 23.470 1.381 -48.990 1.00 90.94 127 GLY A N 1
ATOM 963 C CA . GLY A 1 127 ? 24.486 2.362 -49.383 1.00 90.94 127 GLY A CA 1
ATOM 964 C C . GLY A 1 127 ? 25.827 1.717 -49.754 1.00 90.94 127 GLY A C 1
ATOM 965 O O . GLY A 1 127 ? 26.448 2.103 -50.743 1.00 90.94 127 GLY A O 1
ATOM 966 N N . ALA A 1 128 ? 26.250 0.673 -49.033 1.00 85.44 128 ALA A N 1
ATOM 967 C CA . ALA A 1 128 ? 27.449 -0.089 -49.385 1.00 85.44 128 ALA A CA 1
ATOM 968 C C . ALA A 1 128 ? 27.316 -0.808 -50.745 1.00 85.44 128 ALA A C 1
ATOM 970 O O . ALA A 1 128 ? 28.257 -0.800 -51.541 1.00 85.44 128 ALA A O 1
ATOM 971 N N . LYS A 1 129 ? 26.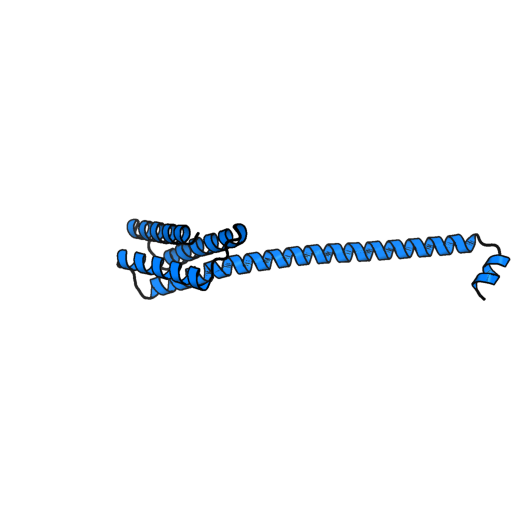148 -1.394 -51.048 1.00 81.25 129 LYS A N 1
ATOM 972 C CA . LYS A 1 129 ? 25.867 -2.032 -52.352 1.00 81.25 129 LYS A CA 1
ATOM 973 C C . LYS A 1 129 ? 25.830 -1.022 -53.502 1.00 81.25 129 LYS A C 1
ATOM 975 O O . LYS A 1 129 ? 26.347 -1.303 -54.584 1.00 81.25 129 LYS A O 1
ATOM 980 N N . GLU A 1 130 ? 25.241 0.148 -53.278 1.00 83.62 130 GLU A N 1
ATOM 981 C CA . GLU A 1 130 ? 25.232 1.243 -54.253 1.00 83.62 130 GLU A CA 1
ATOM 982 C C . GLU A 1 130 ? 26.657 1.730 -54.543 1.00 83.62 130 GLU A C 1
ATOM 984 O O . GLU A 1 130 ? 27.058 1.790 -55.706 1.00 83.62 130 GLU A O 1
ATOM 989 N N . ALA A 1 131 ? 27.468 1.961 -53.505 1.00 80.81 131 ALA A N 1
ATOM 990 C CA . ALA A 1 131 ? 28.875 2.333 -53.658 1.00 80.81 131 ALA A CA 1
ATOM 991 C C . ALA A 1 131 ? 29.681 1.267 -54.423 1.00 80.81 131 ALA A C 1
ATOM 993 O O . ALA A 1 131 ? 30.454 1.602 -55.320 1.00 80.81 131 ALA A O 1
ATOM 994 N N . ALA A 1 132 ? 29.436 -0.021 -54.152 1.00 72.12 132 ALA A N 1
ATOM 995 C CA . ALA A 1 132 ? 30.070 -1.130 -54.870 1.00 72.12 132 ALA A CA 1
ATOM 996 C C . ALA A 1 132 ? 29.780 -1.135 -56.383 1.00 72.12 132 ALA A C 1
ATOM 998 O O . ALA A 1 132 ? 30.555 -1.683 -57.171 1.00 72.12 132 ALA A O 1
ATOM 999 N N . SER A 1 133 ? 28.676 -0.516 -56.802 1.00 68.00 133 SER A N 1
ATOM 1000 C CA . SER A 1 133 ? 28.275 -0.395 -58.207 1.00 68.00 133 SER A CA 1
ATOM 1001 C C . SER A 1 133 ? 29.005 0.740 -58.937 1.00 68.00 133 SER A C 1
ATOM 1003 O O . SER A 1 133 ? 29.089 0.714 -60.162 1.00 68.00 133 SER A O 1
ATOM 1005 N N . ALA A 1 134 ? 29.559 1.705 -58.195 1.00 66.44 134 ALA A N 1
ATOM 1006 C CA . ALA A 1 134 ? 30.336 2.827 -58.722 1.00 66.44 134 ALA A CA 1
ATOM 1007 C C . ALA A 1 134 ? 31.842 2.522 -58.854 1.00 66.44 134 ALA A C 1
ATOM 1009 O O . ALA A 1 134 ? 32.581 3.306 -59.449 1.00 66.44 134 ALA A O 1
ATOM 1010 N N . PHE A 1 135 ? 32.313 1.394 -58.314 1.00 65.81 135 PHE A N 1
ATOM 1011 C CA . PHE A 1 135 ? 33.710 0.985 -58.437 1.00 65.81 135 PHE A CA 1
ATOM 1012 C C . PHE A 1 135 ? 34.017 0.405 -59.824 1.00 65.81 135 PHE A C 1
ATOM 1014 O O . PHE A 1 135 ? 33.239 -0.367 -60.387 1.00 65.81 135 PHE A O 1
ATOM 1021 N N . SER A 1 136 ? 35.189 0.754 -60.367 1.00 63.97 136 SER A N 1
ATOM 1022 C CA . SER A 1 136 ? 35.702 0.168 -61.607 1.00 63.97 136 SER A CA 1
ATOM 1023 C C . SER A 1 136 ? 35.967 -1.335 -61.435 1.00 63.97 136 SER A C 1
ATOM 1025 O O . SER A 1 136 ? 36.212 -1.811 -60.323 1.00 63.97 136 SER A O 1
ATOM 1027 N N . ALA A 1 137 ? 35.959 -2.092 -62.539 1.00 65.38 137 ALA A N 1
ATOM 1028 C CA . ALA A 1 137 ? 36.234 -3.536 -62.528 1.00 65.38 137 ALA A CA 1
ATOM 1029 C C . ALA A 1 137 ? 37.557 -3.890 -61.814 1.00 65.38 137 ALA A C 1
ATOM 1031 O O . ALA A 1 137 ? 37.646 -4.900 -61.124 1.00 65.38 137 ALA A O 1
ATOM 1032 N N . GLU A 1 138 ? 38.550 -3.005 -61.911 1.00 59.00 138 GLU A N 1
ATOM 1033 C CA . GLU A 1 138 ? 39.873 -3.134 -61.294 1.00 59.00 138 GLU A CA 1
ATOM 1034 C C . GLU A 1 138 ? 39.853 -2.981 -59.760 1.00 59.00 138 GLU A C 1
ATOM 1036 O O . GLU A 1 138 ? 40.664 -3.581 -59.060 1.00 59.00 138 GLU A O 1
ATOM 1041 N N . THR A 1 139 ? 38.897 -2.220 -59.216 1.00 63.38 139 THR A N 1
ATOM 1042 C CA . THR A 1 139 ? 38.726 -2.044 -57.762 1.00 63.38 139 THR A CA 1
ATOM 1043 C C . THR A 1 139 ? 37.875 -3.167 -57.161 1.00 63.38 139 THR A C 1
ATOM 1045 O O . THR A 1 139 ? 38.139 -3.592 -56.040 1.00 63.38 139 THR A O 1
ATOM 1048 N N . LYS A 1 140 ? 36.911 -3.716 -57.918 1.00 61.03 140 LYS A N 1
ATOM 1049 C CA . LYS A 1 140 ? 36.172 -4.936 -57.536 1.00 61.03 140 LYS A CA 1
ATOM 1050 C C . LYS A 1 140 ? 37.095 -6.147 -57.368 1.00 61.03 140 LYS A C 1
ATOM 1052 O O . LYS A 1 140 ? 36.988 -6.840 -56.365 1.00 61.03 140 LYS A O 1
ATOM 1057 N N . ALA A 1 141 ? 38.045 -6.338 -58.287 1.00 60.69 141 ALA A N 1
ATOM 1058 C CA . ALA A 1 141 ? 38.996 -7.453 -58.239 1.00 60.69 141 ALA A CA 1
ATOM 1059 C C . ALA A 1 141 ? 39.914 -7.449 -56.997 1.00 60.69 141 ALA A C 1
ATOM 1061 O O . ALA A 1 141 ? 40.393 -8.502 -56.605 1.00 60.69 141 ALA A O 1
ATOM 1062 N N . LYS A 1 142 ? 40.141 -6.287 -56.362 1.00 59.72 142 LYS A N 1
ATOM 1063 C CA . LYS A 1 142 ? 40.966 -6.148 -55.144 1.00 59.72 142 LYS A CA 1
ATOM 1064 C C . LYS A 1 142 ? 40.208 -6.336 -53.825 1.00 59.72 142 LYS A C 1
ATOM 1066 O O . LYS A 1 142 ? 40.838 -6.351 -52.777 1.00 59.72 142 LYS A O 1
ATOM 1071 N N . ILE A 1 143 ? 38.876 -6.385 -53.859 1.00 60.47 143 ILE A N 1
ATOM 1072 C CA . ILE A 1 143 ? 38.030 -6.579 -52.666 1.00 60.47 143 ILE A CA 1
ATOM 1073 C C . ILE A 1 143 ? 37.656 -8.064 -52.493 1.00 60.47 143 ILE A C 1
ATOM 1075 O O . ILE A 1 143 ? 37.331 -8.482 -51.387 1.00 60.47 143 ILE A O 1
ATOM 1079 N N . GLU A 1 144 ? 37.687 -8.851 -53.575 1.00 54.41 144 GLU A N 1
ATOM 1080 C CA . GLU A 1 144 ? 37.370 -10.290 -53.585 1.00 54.41 144 GLU A CA 1
ATOM 1081 C C . GLU A 1 144 ? 38.592 -11.211 -53.353 1.00 54.41 144 GLU A C 1
ATOM 1083 O O . GLU A 1 144 ? 38.409 -12.424 -53.250 1.00 54.41 144 GLU A O 1
ATOM 1088 N N . GLU A 1 145 ? 39.808 -10.654 -53.264 1.00 47.62 145 GLU A N 1
ATOM 1089 C CA . GLU A 1 145 ? 41.045 -11.345 -52.839 1.00 47.62 145 GLU A CA 1
ATOM 1090 C C . GLU A 1 145 ? 41.187 -11.328 -51.307 1.00 47.62 145 GLU A C 1
ATOM 1092 O O . GLU A 1 145 ? 41.516 -12.393 -50.732 1.00 47.62 145 GLU A O 1
#

Solvent-accessible surface area (backbone atoms only — not comparable to full-atom values): 7663 Å² total; per-residue (Å²): 101,69,69,56,30,41,50,47,34,48,48,54,53,48,53,28,50,76,69,71,61,64,43,45,68,52,43,14,50,48,32,15,51,31,40,25,54,39,52,54,48,28,70,73,66,75,50,85,71,56,64,69,59,52,48,50,51,50,45,54,42,47,51,51,48,28,48,76,66,76,52,66,43,73,63,41,52,51,19,34,50,51,7,37,54,48,7,58,47,48,52,54,52,51,54,50,52,53,51,53,51,53,51,50,55,49,51,53,56,49,51,53,50,51,53,51,50,54,51,53,54,50,51,52,51,48,53,53,54,55,54,60,70,72,50,53,75,76,57,53,62,69,72,77,111

Secondary structure (DSSP, 8-state):
-HHHHHHHHHHHHHHHHHTT---HHHHHHHHHHHHHHHHHHHHHHS----HHHHHHHHHHHHHHHHHHTT---HHHHHHHHHHHHHHHHHHHHHHHHHHHHHHHHHHHHHHHHHHHHHHHHHHHHHHHHHHHHHS-HHHHTTT--

Sequence (145 aa):
MLDTMKKEISKDIKEANESGKIGTQEVEIIVEHAVAKTEQSAKAGKEAIDIQTMAKEALITAIQELKSAESATKAYIEAAVNGTVRGISKSSKEAIGDIDMELLKTKYRLEEQKDRLSSQLKDALNGAKEAASAFSAETKAKIEE

pLDDT: mean 89.55, std 11.44, range [47.62, 98.25]

Foldseek 3Di:
DLVQLLVQLLVQLVVCLVVVNDDLQSLLQSLLVSLLVVCVVCVVVVNDDDLVNSLVSQLVSNQVNCVVSVNNDPSNSVSSNNSSVNSVVVNVVVVVVVVVVVVVVVVVVVVVVVVVVVVVVVVVVVVVVVVVVVDDPVVVVVVVD